Protein AF-A0A3N2PGF5-F1 (afdb_monomer_lite)

Sequence (163 aa):
MSMEFMRPIDAAGTLARLGPDLPASFTTFLSRPELLAAVPTCTACWWDLAQTAVPSPLGDGARLLRFLNDQQGCCYWYLLLLADGGHRVVCGEYRYDRYEVSADEAADDLLVVAPDFESFVYRFWVENLAWYEVAHAKRAWHDLSEPVREYLAAYRASGAFAP

pLDDT: mean 89.25, std 13.53, range [32.12, 98.12]

Secondary structure (DSSP, 8-state):
--GGG-PPP-HHHHHHHH-TTS-HHHHHHHT-HHHHHHS--TT--EE---SSPEEPTTSTT-EEEEEEE-TTSS-EEEEEE-TTS-EEEEEE-GGGGTS---HHHHHHH-EEEESSHHHHHHHHHHHHHHIIIIIIS---GGGS-HHHHHHHHHHHHTTTT--

Structure (mmCIF, N/CA/C/O backbone):
data_AF-A0A3N2PGF5-F1
#
_entry.id   AF-A0A3N2PGF5-F1
#
loop_
_atom_site.group_PDB
_atom_site.id
_atom_site.type_symbol
_atom_site.label_atom_id
_atom_site.label_alt_id
_atom_site.label_comp_id
_atom_site.label_asym_id
_atom_site.label_entity_id
_atom_site.label_seq_id
_atom_site.pdbx_PDB_ins_code
_atom_site.Cartn_x
_atom_site.Cartn_y
_atom_site.Cartn_z
_atom_site.occupancy
_atom_site.B_iso_or_equiv
_atom_site.auth_seq_id
_atom_site.auth_comp_id
_atom_site.auth_asym_id
_atom_site.auth_atom_id
_atom_site.pdbx_PDB_model_num
ATOM 1 N N . MET A 1 1 ? 17.397 -15.425 12.754 1.00 41.72 1 MET A N 1
ATOM 2 C CA . MET A 1 1 ? 16.070 -14.954 12.309 1.00 41.72 1 MET A CA 1
ATOM 3 C C . MET A 1 1 ? 15.303 -16.186 11.847 1.00 41.72 1 MET A C 1
ATOM 5 O O . MET A 1 1 ? 15.762 -16.839 10.919 1.00 41.72 1 MET A O 1
ATOM 9 N N . SER A 1 2 ? 14.293 -16.623 12.600 1.00 34.59 2 S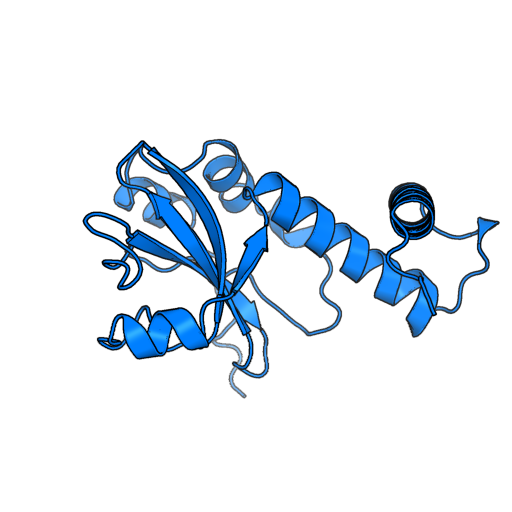ER A N 1
ATOM 10 C CA . SER A 1 2 ? 13.596 -17.903 12.397 1.00 34.59 2 SER A CA 1
ATOM 11 C C . SER A 1 2 ? 12.655 -17.853 11.186 1.00 34.59 2 SER A C 1
ATOM 13 O O . SER A 1 2 ? 12.055 -16.822 10.901 1.00 34.59 2 SER A O 1
ATOM 15 N N . MET A 1 3 ? 12.499 -18.986 10.494 1.00 32.12 3 MET A N 1
ATOM 16 C CA . MET A 1 3 ? 11.628 -19.209 9.322 1.00 32.12 3 MET A CA 1
ATOM 17 C C . MET A 1 3 ? 10.112 -19.092 9.616 1.00 32.12 3 MET A C 1
ATOM 19 O O . MET A 1 3 ? 9.290 -19.567 8.840 1.00 32.12 3 MET A O 1
ATOM 23 N N . GLU A 1 4 ? 9.719 -18.484 10.737 1.00 40.78 4 GLU A N 1
ATOM 24 C CA . GLU A 1 4 ? 8.324 -18.406 11.192 1.00 40.78 4 GLU A CA 1
ATOM 25 C C . GLU A 1 4 ? 7.514 -17.263 10.550 1.00 40.78 4 GLU A C 1
ATOM 27 O O . GLU A 1 4 ? 6.292 -17.229 10.689 1.00 40.78 4 GLU A O 1
ATOM 32 N N . PHE A 1 5 ? 8.176 -16.350 9.830 1.00 47.62 5 PHE A N 1
ATOM 33 C CA . PHE A 1 5 ? 7.597 -15.084 9.356 1.00 47.62 5 PHE A CA 1
ATOM 34 C C . PHE A 1 5 ? 6.922 -15.126 7.981 1.00 47.62 5 PHE A C 1
ATOM 36 O O . PHE A 1 5 ? 6.373 -14.120 7.554 1.00 47.62 5 PHE A O 1
ATOM 43 N N . MET A 1 6 ? 6.917 -16.266 7.289 1.00 53.12 6 MET A N 1
ATOM 44 C CA . MET A 1 6 ? 6.315 -16.370 5.952 1.00 53.12 6 MET A CA 1
ATOM 45 C C . MET A 1 6 ? 5.165 -17.375 5.936 1.00 53.12 6 MET A C 1
ATOM 47 O O . MET A 1 6 ? 5.094 -18.260 5.084 1.00 53.12 6 MET A O 1
ATOM 51 N N . ARG A 1 7 ? 4.269 -17.278 6.925 1.00 54.09 7 ARG A N 1
ATOM 52 C CA . ARG A 1 7 ? 2.993 -17.994 6.841 1.00 54.09 7 ARG A CA 1
ATOM 53 C C . ARG A 1 7 ? 2.197 -17.389 5.681 1.00 54.09 7 ARG A C 1
ATOM 55 O O . ARG A 1 7 ? 2.141 -16.164 5.585 1.00 54.09 7 ARG A O 1
ATOM 62 N N . PRO A 1 8 ? 1.578 -18.208 4.816 1.00 59.97 8 PRO A N 1
ATOM 63 C CA . PRO A 1 8 ? 0.592 -17.706 3.873 1.00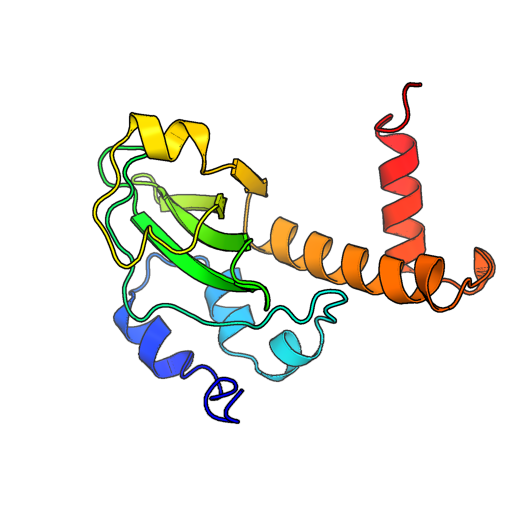 59.97 8 PRO A CA 1
ATOM 64 C C . PRO A 1 8 ? -0.448 -16.893 4.644 1.00 59.97 8 PRO A C 1
ATOM 66 O O . PRO A 1 8 ? -0.898 -17.339 5.703 1.00 59.97 8 PRO A O 1
ATOM 69 N N . ILE A 1 9 ? -0.820 -15.717 4.139 1.00 69.69 9 ILE A N 1
ATOM 70 C CA . ILE A 1 9 ? -1.937 -14.976 4.724 1.00 69.69 9 ILE A CA 1
ATOM 71 C C . ILE A 1 9 ? -3.157 -15.902 4.670 1.00 69.69 9 ILE A C 1
ATOM 73 O O . ILE A 1 9 ? -3.550 -16.344 3.589 1.00 69.69 9 ILE A O 1
ATOM 77 N N . ASP A 1 10 ? -3.788 -16.171 5.815 1.00 71.12 10 ASP A N 1
ATOM 78 C CA . ASP A 1 10 ? -5.161 -16.689 5.843 1.00 71.12 10 ASP A CA 1
ATOM 79 C C . ASP A 1 10 ? -6.117 -15.546 5.477 1.00 71.12 10 ASP A C 1
ATOM 81 O O . ASP A 1 10 ? -6.819 -14.969 6.317 1.00 71.12 10 ASP A O 1
ATOM 85 N N . ALA A 1 11 ? -6.051 -15.141 4.207 1.00 77.19 11 ALA A N 1
ATOM 86 C CA . ALA A 1 11 ? -6.756 -13.975 3.710 1.00 77.19 11 ALA A CA 1
ATOM 87 C C . ALA A 1 11 ? -8.261 -14.237 3.727 1.00 77.19 11 ALA A C 1
ATOM 89 O O . ALA A 1 11 ? -9.021 -13.394 4.183 1.00 77.19 11 ALA A O 1
ATOM 90 N N . ALA A 1 12 ? -8.697 -15.431 3.323 1.00 76.56 12 ALA A N 1
ATOM 91 C CA . ALA A 1 12 ? -10.111 -15.785 3.286 1.00 76.56 12 ALA A CA 1
ATOM 92 C C . ALA A 1 12 ? -10.770 -15.718 4.675 1.00 76.56 12 ALA A C 1
ATOM 94 O O . ALA A 1 12 ? -11.784 -15.036 4.836 1.00 76.56 12 ALA A O 1
ATOM 95 N N . GLY A 1 13 ? -10.187 -16.374 5.689 1.00 80.69 13 GLY A N 1
ATOM 96 C CA . GLY A 1 13 ? -10.742 -16.372 7.043 1.00 80.69 13 GLY A CA 1
ATOM 97 C C . GLY A 1 13 ? -10.713 -14.986 7.689 1.00 80.69 13 GLY A C 1
ATOM 98 O O . GLY A 1 13 ? -11.656 -14.587 8.374 1.00 80.69 13 GLY A O 1
ATOM 99 N N . THR A 1 14 ? -9.650 -14.221 7.440 1.00 83.94 14 THR A N 1
ATOM 100 C CA . THR A 1 14 ? -9.489 -12.881 8.013 1.00 83.94 14 THR A CA 1
ATOM 101 C C . THR A 1 14 ? -10.411 -11.856 7.358 1.00 83.94 14 THR A C 1
ATOM 103 O O . THR A 1 14 ? -11.119 -11.149 8.072 1.00 83.94 14 THR A O 1
ATOM 106 N N . LEU A 1 15 ? -10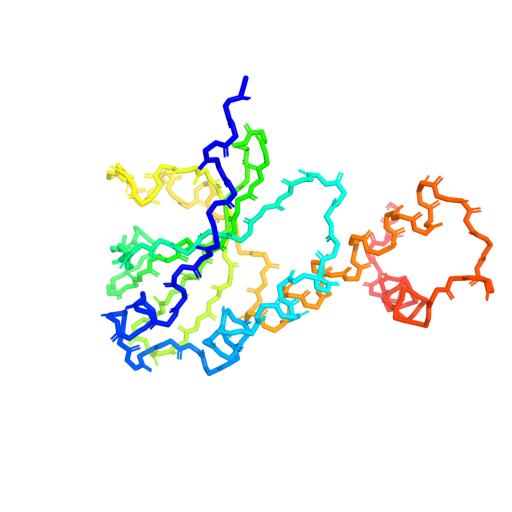.488 -11.820 6.026 1.00 85.31 15 LEU A N 1
ATOM 107 C CA . LEU A 1 15 ? -11.366 -10.900 5.297 1.00 85.31 15 LEU A CA 1
ATOM 108 C C . LEU A 1 15 ? -12.845 -11.150 5.627 1.00 85.31 15 LEU A C 1
ATOM 110 O O . LEU A 1 15 ? -13.594 -10.195 5.808 1.00 85.31 15 LEU A O 1
ATOM 114 N N . ALA A 1 16 ? -13.257 -12.412 5.804 1.00 82.56 16 ALA A N 1
ATOM 115 C CA . ALA A 1 16 ? -14.623 -12.741 6.213 1.00 82.56 16 ALA A CA 1
ATOM 116 C C . ALA A 1 16 ? -14.994 -12.173 7.599 1.00 82.56 16 ALA A C 1
ATOM 118 O O . ALA A 1 16 ? -16.140 -11.781 7.810 1.00 82.56 16 ALA A O 1
ATOM 119 N N . ARG A 1 17 ? -14.039 -12.105 8.541 1.00 83.56 17 ARG A N 1
ATOM 120 C CA . ARG A 1 17 ? -14.258 -11.528 9.884 1.00 83.56 17 ARG A CA 1
ATOM 121 C C . ARG A 1 17 ? -14.242 -10.004 9.901 1.00 83.56 17 ARG A C 1
ATOM 123 O O . ARG A 1 17 ? -14.938 -9.413 10.718 1.00 83.56 17 ARG A O 1
ATOM 130 N N . LEU A 1 18 ? -13.434 -9.383 9.042 1.00 83.62 18 LEU A N 1
ATOM 131 C CA . LEU A 1 18 ? -13.311 -7.923 8.967 1.00 83.62 18 LEU A CA 1
ATOM 132 C C . LEU A 1 18 ? -14.585 -7.252 8.426 1.00 83.62 18 LEU A C 1
ATOM 134 O O . LEU A 1 18 ? -14.811 -6.074 8.698 1.00 83.62 18 LEU A O 1
ATOM 138 N N . GLY A 1 19 ? -15.444 -8.020 7.751 1.00 74.38 19 GLY A N 1
ATOM 139 C CA . GLY A 1 19 ? -16.780 -7.597 7.345 1.00 74.38 19 GLY A CA 1
ATOM 140 C C . GLY A 1 19 ? -16.834 -6.969 5.947 1.00 74.38 19 GLY A C 1
ATOM 141 O O . GLY A 1 19 ? -15.823 -6.891 5.249 1.00 74.38 19 GLY A O 1
ATOM 142 N N . PRO A 1 20 ? -18.035 -6.551 5.508 1.00 71.81 20 PRO A N 1
ATOM 143 C CA . PRO A 1 20 ? -18.284 -6.098 4.139 1.00 71.81 20 PRO A CA 1
ATOM 144 C C . PRO A 1 20 ? -17.742 -4.695 3.825 1.00 71.81 20 PRO A C 1
ATOM 146 O O . PRO A 1 20 ? -17.730 -4.313 2.661 1.00 71.81 20 PRO A O 1
ATOM 149 N N . ASP A 1 21 ? -17.281 -3.939 4.825 1.00 83.94 21 ASP A N 1
ATOM 150 C CA . ASP A 1 21 ? -16.865 -2.534 4.667 1.00 83.94 21 ASP A CA 1
ATOM 151 C C . ASP A 1 21 ? -15.484 -2.366 4.005 1.00 83.94 21 ASP A C 1
ATOM 153 O O . ASP A 1 21 ? -14.962 -1.254 3.919 1.00 83.94 21 ASP A O 1
ATOM 157 N N . LEU A 1 22 ? -14.843 -3.459 3.582 1.00 92.44 22 LEU A N 1
ATOM 158 C CA . LEU A 1 22 ? -13.543 -3.400 2.924 1.00 92.44 22 LEU A CA 1
ATOM 159 C C . LEU A 1 22 ? -13.683 -3.107 1.424 1.00 92.44 22 LEU A C 1
ATOM 161 O O . LEU A 1 22 ? -14.588 -3.637 0.774 1.00 92.44 22 LEU A O 1
ATOM 165 N N . PRO A 1 23 ? -12.734 -2.362 0.825 1.00 92.88 23 PRO A N 1
ATOM 166 C CA . PRO A 1 23 ? -12.727 -2.139 -0.615 1.00 92.88 23 PRO A CA 1
ATOM 167 C C . PRO A 1 23 ? -12.709 -3.462 -1.400 1.00 92.88 23 PRO A C 1
ATOM 169 O O . PRO A 1 23 ? -11.952 -4.390 -1.092 1.00 92.88 23 PRO A O 1
ATOM 172 N N . ALA A 1 24 ? -13.523 -3.553 -2.454 1.00 92.44 24 ALA A N 1
ATOM 173 C CA . ALA A 1 24 ? -13.621 -4.762 -3.277 1.00 92.44 24 ALA A CA 1
ATOM 174 C C . ALA A 1 24 ? -12.285 -5.124 -3.953 1.00 92.44 24 ALA A C 1
ATOM 176 O O . ALA A 1 24 ? -11.929 -6.297 -4.068 1.00 92.44 24 ALA A O 1
ATOM 177 N N . SER A 1 25 ? -11.514 -4.119 -4.366 1.00 94.06 25 SER A N 1
ATOM 178 C CA . SER A 1 25 ? -10.166 -4.291 -4.913 1.00 94.06 25 SER A CA 1
ATOM 179 C C . SER A 1 25 ? -9.194 -4.873 -3.888 1.00 94.06 25 SER A C 1
ATOM 181 O O . SER A 1 25 ? -8.456 -5.802 -4.207 1.00 94.06 25 SER A O 1
ATOM 183 N N . PHE A 1 26 ? -9.245 -4.394 -2.644 1.00 95.31 26 PHE A N 1
ATOM 184 C CA . PHE A 1 26 ? -8.424 -4.884 -1.538 1.00 95.31 26 PHE A CA 1
ATOM 185 C C . PHE A 1 26 ? -8.686 -6.359 -1.233 1.00 95.31 26 PHE A C 1
ATOM 187 O O . PHE A 1 26 ? -7.765 -7.175 -1.208 1.00 95.31 26 PHE A O 1
ATOM 194 N N . THR A 1 27 ? -9.959 -6.719 -1.064 1.00 93.75 27 THR A N 1
ATOM 195 C CA . THR A 1 27 ? -10.374 -8.103 -0.789 1.00 93.75 27 THR A CA 1
ATOM 196 C C . THR A 1 27 ? -10.030 -9.036 -1.953 1.00 93.75 27 THR A C 1
ATOM 198 O O . THR A 1 27 ? -9.487 -10.123 -1.742 1.00 93.75 27 THR A O 1
ATOM 201 N N . THR A 1 28 ? -10.274 -8.604 -3.193 1.00 93.38 28 THR A N 1
ATOM 202 C CA . THR A 1 28 ? -9.937 -9.373 -4.402 1.00 93.38 28 THR A CA 1
ATOM 203 C C . THR A 1 28 ? -8.432 -9.585 -4.534 1.00 93.38 28 THR A C 1
ATOM 205 O O . THR A 1 28 ? -7.994 -10.680 -4.869 1.00 93.38 28 THR A O 1
ATOM 208 N N . PHE A 1 29 ? -7.624 -8.562 -4.261 1.00 94.88 29 PHE A N 1
ATOM 209 C CA . PHE A 1 29 ? -6.172 -8.663 -4.361 1.00 94.88 29 PHE A CA 1
ATOM 210 C C . PHE A 1 29 ? -5.590 -9.599 -3.297 1.00 94.88 29 PHE A C 1
ATOM 212 O O . PHE A 1 29 ? -4.864 -10.533 -3.629 1.00 94.88 29 PHE A O 1
ATOM 219 N N . LEU A 1 30 ? -5.958 -9.404 -2.024 1.00 93.19 30 LEU A N 1
ATOM 220 C CA . LEU A 1 30 ? -5.430 -10.209 -0.917 1.00 93.19 30 LEU A CA 1
ATOM 221 C C . LEU A 1 30 ? -5.903 -11.667 -0.931 1.00 93.19 30 LEU A C 1
ATOM 223 O O . LEU A 1 30 ? -5.228 -12.530 -0.377 1.00 93.19 30 LEU A O 1
ATOM 227 N N . SER A 1 31 ? -7.031 -11.965 -1.576 1.00 91.44 31 SER A N 1
ATOM 228 C CA . SER A 1 31 ? -7.536 -13.338 -1.723 1.00 91.44 31 SER A CA 1
ATOM 229 C C . SER A 1 31 ? -6.877 -14.133 -2.856 1.00 91.44 31 SER A C 1
ATOM 231 O O . SER A 1 31 ? -7.163 -15.323 -2.997 1.00 91.44 31 SER A O 1
ATOM 233 N N . ARG A 1 32 ? -5.995 -13.514 -3.651 1.00 92.56 32 ARG A N 1
ATOM 234 C CA . ARG A 1 32 ? -5.380 -14.117 -4.840 1.00 92.56 32 ARG A CA 1
ATOM 235 C C . ARG A 1 32 ? -3.862 -14.243 -4.675 1.00 92.56 32 ARG A C 1
ATOM 237 O O . ARG A 1 32 ? -3.138 -13.283 -4.951 1.00 92.56 32 ARG A O 1
ATOM 244 N N . PRO A 1 33 ? -3.348 -15.412 -4.246 1.00 90.88 33 PRO A N 1
ATOM 245 C CA . PRO A 1 33 ? -1.918 -15.623 -4.013 1.00 90.88 33 PRO A CA 1
ATOM 246 C C . PRO A 1 33 ? -1.032 -15.288 -5.216 1.00 90.88 33 PRO A C 1
ATOM 248 O O . PRO A 1 33 ? 0.088 -14.816 -5.047 1.00 90.88 33 PRO A O 1
ATOM 251 N N . GLU A 1 34 ? -1.529 -15.495 -6.433 1.00 93.81 34 GLU A N 1
ATOM 252 C CA . GLU A 1 34 ? -0.827 -15.158 -7.667 1.00 93.81 34 GLU A CA 1
ATOM 253 C C . GLU A 1 34 ? -0.639 -13.647 -7.856 1.00 93.81 34 GLU A C 1
ATOM 255 O O . GLU A 1 34 ? 0.372 -13.236 -8.419 1.00 93.81 34 GLU A O 1
ATOM 260 N N . LEU A 1 35 ? -1.564 -12.818 -7.356 1.00 94.50 35 LEU A N 1
ATOM 261 C CA . LEU A 1 35 ? -1.414 -11.361 -7.378 1.00 94.50 35 LEU A CA 1
ATOM 262 C C . LEU A 1 35 ? -0.412 -10.905 -6.317 1.00 94.50 35 LEU A C 1
ATOM 264 O O . LEU A 1 35 ? 0.441 -10.069 -6.603 1.00 94.50 35 LEU A O 1
ATOM 268 N N . LEU A 1 36 ? -0.453 -11.511 -5.126 1.00 93.38 36 LEU A N 1
ATOM 269 C CA . LEU A 1 36 ? 0.515 -11.244 -4.058 1.00 93.38 36 LEU A CA 1
ATOM 270 C C . LEU A 1 36 ? 1.946 -11.582 -4.483 1.00 93.38 36 LEU A C 1
ATOM 272 O O . LEU A 1 36 ? 2.860 -10.800 -4.230 1.00 93.38 36 LEU A O 1
ATOM 276 N N . ALA A 1 37 ? 2.130 -12.724 -5.151 1.00 92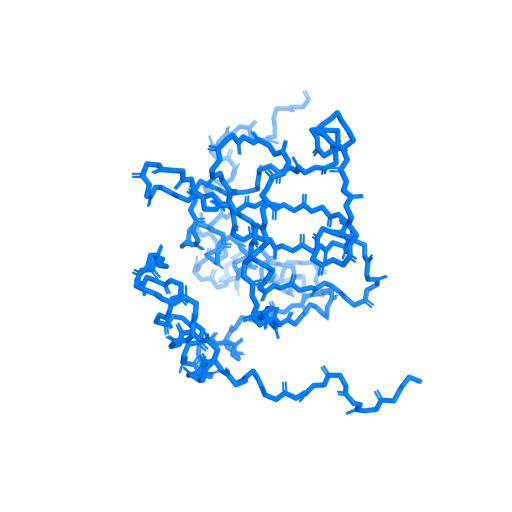.00 37 ALA A N 1
ATOM 277 C CA . ALA A 1 37 ? 3.426 -13.189 -5.638 1.00 92.00 37 ALA A CA 1
ATOM 278 C C . ALA A 1 37 ? 3.946 -12.397 -6.850 1.00 92.00 37 ALA A C 1
ATOM 280 O O . ALA A 1 37 ? 5.150 -12.392 -7.104 1.00 92.00 37 ALA A O 1
ATOM 281 N N . ALA A 1 38 ? 3.062 -11.737 -7.604 1.00 94.06 38 ALA A N 1
ATOM 282 C CA . ALA A 1 38 ? 3.442 -10.929 -8.761 1.00 94.06 38 ALA A CA 1
ATOM 283 C C . ALA A 1 38 ? 4.061 -9.575 -8.380 1.00 94.06 38 ALA A C 1
ATOM 285 O O . ALA A 1 38 ? 4.667 -8.925 -9.235 1.00 94.06 38 ALA A O 1
ATOM 286 N N . VAL A 1 39 ? 3.917 -9.136 -7.125 1.00 94.69 39 VAL A N 1
ATOM 287 C CA . VAL A 1 39 ? 4.477 -7.866 -6.657 1.00 94.69 39 VAL A CA 1
ATOM 288 C C . VAL A 1 39 ? 5.908 -8.071 -6.150 1.00 94.69 39 VAL A C 1
ATOM 290 O O . VAL A 1 39 ? 6.099 -8.714 -5.117 1.00 94.69 39 VAL A O 1
ATOM 293 N N . PRO A 1 40 ? 6.929 -7.534 -6.846 1.00 93.94 40 PRO A N 1
ATOM 294 C CA . PRO A 1 40 ? 8.304 -7.623 -6.385 1.00 93.94 40 PRO A CA 1
ATOM 295 C C . PRO A 1 40 ? 8.541 -6.673 -5.209 1.00 93.94 40 PRO A C 1
ATOM 297 O O . PRO A 1 40 ? 7.825 -5.689 -5.029 1.00 93.94 40 PRO A O 1
ATOM 300 N N . THR A 1 41 ? 9.596 -6.937 -4.442 1.00 92.50 41 THR A N 1
ATOM 301 C CA . THR A 1 41 ? 10.008 -6.070 -3.335 1.00 92.50 41 THR A CA 1
ATOM 302 C C . THR A 1 41 ? 11.529 -5.921 -3.265 1.00 92.50 41 THR A C 1
ATOM 304 O O . THR A 1 41 ? 12.241 -6.876 -2.965 1.00 92.50 41 THR A O 1
ATOM 307 N N . CYS A 1 42 ? 12.048 -4.712 -3.463 1.00 91.75 42 CYS A N 1
ATOM 308 C CA . CYS A 1 42 ? 13.472 -4.402 -3.339 1.00 91.75 42 CYS A CA 1
ATOM 309 C C . CYS A 1 42 ? 13.935 -4.249 -1.879 1.00 91.75 42 CYS A C 1
ATOM 311 O O . CYS A 1 42 ? 15.134 -4.304 -1.612 1.00 91.75 42 CYS A O 1
ATOM 313 N N . THR A 1 43 ? 13.000 -4.127 -0.932 1.00 89.19 43 THR A N 1
ATOM 314 C CA . THR A 1 43 ? 13.247 -3.979 0.517 1.00 89.19 43 THR A CA 1
ATOM 315 C C . THR A 1 43 ? 12.693 -5.146 1.341 1.00 89.19 43 THR A C 1
ATOM 317 O O . THR A 1 43 ? 12.460 -5.010 2.538 1.00 89.19 43 THR A O 1
ATOM 320 N N . ALA A 1 44 ? 12.465 -6.301 0.700 1.00 92.00 44 ALA A N 1
ATOM 321 C CA . ALA A 1 44 ? 11.928 -7.506 1.342 1.00 92.00 44 ALA A CA 1
ATOM 322 C C . ALA A 1 44 ? 10.633 -7.295 2.169 1.00 92.00 44 ALA A C 1
ATOM 324 O O . ALA A 1 44 ? 10.443 -7.949 3.192 1.00 92.00 44 ALA A O 1
ATOM 325 N N . CYS A 1 45 ? 9.735 -6.408 1.729 1.00 94.69 45 CYS A N 1
ATOM 326 C CA . CYS A 1 45 ? 8.395 -6.269 2.285 1.00 94.69 45 CYS A CA 1
ATOM 327 C C . CYS A 1 45 ? 7.564 -7.542 2.084 1.00 94.69 45 CYS A C 1
ATOM 329 O O . CYS A 1 45 ? 7.725 -8.260 1.096 1.00 94.69 45 CYS A O 1
ATOM 331 N N . TRP A 1 46 ? 6.622 -7.800 2.985 1.00 92.81 46 TRP A N 1
ATOM 332 C CA . TRP A 1 46 ? 5.667 -8.896 2.835 1.00 92.81 46 TRP A CA 1
ATOM 333 C C . TRP A 1 46 ? 4.262 -8.460 3.209 1.00 92.81 46 TRP A C 1
ATOM 335 O O . TRP A 1 46 ? 4.038 -7.602 4.066 1.00 92.81 46 TRP A O 1
ATOM 345 N N . TRP A 1 47 ? 3.310 -9.107 2.549 1.00 93.69 47 TRP A N 1
ATOM 346 C CA . TRP A 1 47 ? 1.897 -8.984 2.847 1.00 93.69 47 TRP A CA 1
ATOM 347 C C . TRP A 1 47 ? 1.602 -9.645 4.192 1.00 93.69 47 TRP A C 1
ATOM 349 O O . TRP A 1 47 ? 1.915 -10.818 4.397 1.00 93.69 47 TRP A O 1
ATOM 359 N N . ASP A 1 48 ? 0.978 -8.898 5.094 1.00 91.38 48 ASP A N 1
ATOM 360 C CA . ASP A 1 48 ? 0.586 -9.378 6.415 1.00 91.38 48 ASP A CA 1
ATOM 361 C C . ASP A 1 48 ? -0.673 -8.641 6.864 1.00 91.38 48 ASP A C 1
ATOM 363 O O . ASP A 1 48 ? -0.632 -7.482 7.281 1.00 91.38 48 ASP A O 1
ATOM 367 N N . LEU A 1 49 ? -1.807 -9.322 6.713 1.00 93.19 49 LEU A N 1
ATOM 368 C CA . LEU A 1 49 ? -3.117 -8.785 7.045 1.00 93.19 49 LEU A CA 1
ATOM 369 C C . LEU A 1 49 ? -3.390 -8.958 8.541 1.00 93.19 49 LEU A C 1
ATOM 371 O O . LEU A 1 49 ? -3.520 -10.083 9.029 1.00 93.19 49 LEU A O 1
ATOM 375 N N . ALA A 1 50 ? -3.538 -7.843 9.257 1.00 92.44 50 ALA A N 1
ATOM 376 C CA . ALA A 1 50 ? -3.954 -7.870 10.654 1.00 92.44 50 ALA A CA 1
ATOM 377 C C . ALA A 1 50 ? -5.329 -8.541 10.814 1.00 92.44 50 ALA A C 1
ATOM 379 O O . ALA A 1 50 ? -6.220 -8.418 9.973 1.00 92.44 50 ALA A O 1
ATOM 380 N N . GLN A 1 51 ? -5.517 -9.246 11.933 1.00 89.44 51 GLN A N 1
ATOM 381 C CA . GLN A 1 51 ? -6.747 -10.005 12.184 1.00 89.44 51 GLN A CA 1
ATOM 382 C C . GLN A 1 51 ? -7.969 -9.120 12.459 1.00 89.44 51 GLN A C 1
ATOM 384 O O . GLN A 1 51 ? -9.102 -9.584 12.317 1.00 89.44 51 GLN A O 1
ATOM 389 N N . THR A 1 52 ? -7.738 -7.873 12.865 1.00 90.00 52 THR A N 1
ATOM 390 C CA . THR A 1 52 ? -8.759 -6.898 13.250 1.00 90.00 52 THR A CA 1
ATOM 391 C C . THR A 1 52 ? -8.365 -5.510 12.766 1.00 90.00 52 THR A C 1
ATOM 393 O O . THR A 1 52 ? -7.189 -5.151 12.813 1.00 90.00 52 THR A O 1
ATOM 396 N N . ALA A 1 53 ? -9.354 -4.711 12.367 1.00 92.69 53 ALA A N 1
ATOM 397 C CA . ALA A 1 53 ? -9.179 -3.272 12.226 1.00 92.69 53 ALA A CA 1
ATOM 398 C C . ALA A 1 53 ? -9.304 -2.614 13.609 1.00 92.69 53 ALA A C 1
ATOM 400 O O . ALA A 1 53 ? -10.235 -2.921 14.356 1.00 92.69 53 ALA A O 1
ATOM 401 N N . VAL A 1 54 ? -8.376 -1.726 13.945 1.00 93.31 54 VAL A N 1
ATOM 402 C CA . VAL A 1 54 ? -8.345 -1.004 15.225 1.00 93.31 54 VAL A CA 1
ATOM 403 C C . VAL A 1 54 ? -8.893 0.413 15.048 1.00 93.31 54 VAL A C 1
ATOM 405 O O . VAL A 1 54 ? -8.837 0.935 13.933 1.00 93.31 54 VAL A O 1
ATOM 408 N N . PRO A 1 55 ? -9.433 1.058 16.095 1.00 93.75 55 PRO A N 1
ATOM 409 C CA . PRO A 1 55 ? -9.796 2.471 16.028 1.00 93.75 55 PRO A CA 1
ATOM 410 C C . PRO A 1 55 ? -8.612 3.324 15.562 1.00 93.75 55 PRO A C 1
ATOM 412 O O . PRO A 1 55 ? -7.485 3.136 16.017 1.00 93.75 55 PRO A O 1
ATOM 415 N N . SER A 1 56 ? -8.860 4.242 14.631 1.00 93.00 56 SER A N 1
ATOM 416 C CA . SER A 1 56 ? -7.848 5.193 14.190 1.00 93.00 56 SER A CA 1
ATOM 417 C C . SER A 1 56 ? -7.824 6.398 15.131 1.00 93.00 56 SER A C 1
ATOM 419 O O . SER A 1 56 ? -8.883 6.951 15.427 1.00 93.00 56 SER A O 1
ATOM 421 N N . PRO A 1 57 ? -6.639 6.870 15.538 1.00 90.44 57 PRO A N 1
ATOM 422 C CA . PRO A 1 57 ? -6.503 8.127 16.269 1.00 90.44 57 PRO A CA 1
ATOM 423 C C . PRO A 1 57 ? -6.697 9.378 15.382 1.00 90.44 57 PRO A C 1
ATOM 425 O O . PRO A 1 57 ? -6.758 10.482 15.912 1.00 90.44 57 PRO A O 1
ATOM 428 N N . LEU A 1 58 ? -6.809 9.234 14.050 1.00 85.62 58 LEU A N 1
ATOM 429 C CA . LEU A 1 58 ? -6.901 10.350 13.091 1.00 85.62 58 LEU A CA 1
ATOM 430 C C . LEU A 1 58 ? -8.331 10.856 12.820 1.00 85.62 58 LEU A C 1
ATOM 432 O O . LEU A 1 58 ? -8.512 11.775 12.020 1.00 85.62 58 LEU A O 1
ATOM 436 N N . GLY A 1 59 ? -9.361 10.272 13.435 1.00 82.75 59 GLY A N 1
ATOM 437 C CA . GLY A 1 59 ? -10.727 10.764 13.265 1.00 82.75 59 GLY A CA 1
ATOM 438 C C . GLY A 1 59 ? -11.801 9.883 13.889 1.00 82.75 59 GLY A C 1
ATOM 439 O O . GLY A 1 59 ? -11.665 8.661 13.971 1.00 82.75 59 GLY A O 1
ATOM 440 N N . ASP A 1 60 ? -12.903 10.518 14.284 1.00 86.25 60 ASP A N 1
ATOM 441 C CA . ASP A 1 60 ? -14.038 9.842 14.906 1.00 86.25 60 ASP A CA 1
ATOM 442 C C . ASP A 1 60 ? -14.620 8.767 13.979 1.00 86.25 60 ASP A C 1
ATOM 444 O O . ASP A 1 60 ? -15.033 9.030 12.848 1.00 86.25 60 ASP A O 1
ATOM 448 N N . GLY A 1 61 ? -14.646 7.526 14.469 1.00 90.44 61 GLY A N 1
ATOM 449 C CA . GLY A 1 61 ? -15.170 6.371 13.737 1.00 90.44 61 GLY A CA 1
ATOM 450 C C . GLY A 1 61 ? -14.255 5.823 12.636 1.00 90.44 61 GLY A C 1
ATOM 451 O O . GLY A 1 61 ? -14.597 4.805 12.033 1.00 90.44 61 GLY A O 1
ATOM 452 N N . ALA A 1 62 ? -13.095 6.439 12.386 1.00 94.12 62 ALA A N 1
ATOM 453 C CA . ALA A 1 62 ? -12.112 5.894 11.459 1.00 94.12 62 ALA A CA 1
ATOM 454 C C . ALA A 1 62 ? -11.411 4.662 12.058 1.00 94.12 62 ALA A C 1
ATOM 456 O O . ALA A 1 62 ? -11.308 4.502 13.277 1.00 94.12 62 ALA A O 1
ATOM 457 N N . ARG A 1 63 ? -10.924 3.766 11.197 1.00 95.31 63 ARG A N 1
ATOM 458 C CA . ARG A 1 63 ? -10.233 2.530 11.593 1.00 95.31 63 ARG A CA 1
ATOM 459 C C . ARG A 1 63 ? -8.955 2.330 10.789 1.00 95.31 63 ARG A C 1
ATOM 461 O O . ARG A 1 63 ? -8.904 2.697 9.621 1.00 95.31 63 ARG A O 1
ATOM 468 N N . LEU A 1 64 ? -7.949 1.712 11.396 1.00 95.88 64 LEU A N 1
ATOM 469 C CA . LEU A 1 64 ? -6.715 1.289 10.738 1.00 95.88 64 LEU A CA 1
ATOM 470 C C . LEU A 1 64 ? -6.687 -0.231 10.601 1.00 95.88 64 LEU A C 1
ATOM 472 O O . LEU A 1 64 ? -6.980 -0.958 11.550 1.00 95.88 64 LEU A O 1
ATOM 476 N N . LEU A 1 65 ? -6.294 -0.716 9.428 1.00 95.56 65 LEU A N 1
ATOM 477 C CA . LEU A 1 65 ? -6.079 -2.136 9.166 1.00 95.56 65 LEU A CA 1
ATOM 478 C C . LEU A 1 65 ? -4.737 -2.337 8.464 1.00 95.56 65 LEU A C 1
ATOM 480 O O . LEU A 1 65 ? -4.582 -1.966 7.302 1.00 95.56 65 LEU A O 1
ATOM 484 N N . ARG A 1 66 ? -3.778 -2.946 9.161 1.00 96.69 66 ARG A N 1
ATOM 485 C CA . ARG A 1 66 ? -2.453 -3.250 8.610 1.00 96.69 66 ARG A CA 1
ATOM 486 C C . ARG A 1 66 ? -2.538 -4.350 7.557 1.00 96.69 66 ARG A C 1
ATOM 488 O O . ARG A 1 66 ? -3.264 -5.327 7.757 1.00 96.69 66 ARG A O 1
ATOM 495 N N . PHE A 1 67 ? -1.793 -4.201 6.464 1.00 95.94 67 PHE A N 1
ATOM 496 C CA . PHE A 1 67 ? -1.802 -5.185 5.375 1.00 95.94 67 PHE A CA 1
ATOM 497 C C . PHE A 1 67 ? -0.443 -5.462 4.717 1.00 95.94 67 PHE A C 1
ATOM 499 O O . PHE A 1 67 ? -0.319 -6.434 3.967 1.00 95.94 67 PHE A O 1
ATOM 506 N N . LEU A 1 68 ? 0.574 -4.637 4.967 1.00 96.25 68 LEU A N 1
ATOM 507 C CA . LEU A 1 68 ? 1.919 -4.807 4.420 1.00 96.25 68 LEU A CA 1
ATOM 508 C C . LEU A 1 68 ? 2.939 -4.280 5.432 1.00 96.25 68 LEU A C 1
ATOM 510 O O . LEU A 1 68 ? 2.709 -3.248 6.066 1.00 96.25 68 LEU A O 1
ATOM 514 N N . ASN A 1 69 ? 4.068 -4.974 5.546 1.00 94.94 69 ASN A N 1
ATOM 515 C CA . ASN A 1 69 ? 5.174 -4.606 6.426 1.00 94.94 69 ASN A CA 1
ATOM 516 C C . ASN A 1 69 ? 6.492 -4.631 5.648 1.00 94.94 69 ASN A C 1
ATOM 518 O O . ASN A 1 69 ? 6.633 -5.414 4.704 1.00 94.94 69 ASN A O 1
ATOM 522 N N . ASP A 1 70 ? 7.474 -3.849 6.084 1.00 93.44 70 ASP A N 1
ATOM 523 C CA . ASP A 1 70 ? 8.863 -3.995 5.652 1.00 93.44 70 ASP A CA 1
ATOM 524 C C . ASP A 1 70 ? 9.678 -4.909 6.595 1.00 93.44 70 ASP A C 1
ATOM 526 O O . ASP A 1 70 ? 9.312 -5.155 7.745 1.00 93.44 70 ASP A O 1
ATOM 530 N N . GLN A 1 71 ? 10.828 -5.394 6.115 1.00 90.12 71 GLN A N 1
ATOM 531 C CA . GLN A 1 71 ? 11.707 -6.299 6.868 1.00 90.12 71 GLN A CA 1
ATOM 532 C C . GLN A 1 71 ? 12.429 -5.689 8.050 1.00 90.12 71 GLN A C 1
ATOM 534 O O . GLN A 1 71 ? 12.730 -6.398 9.013 1.00 90.12 71 GLN A O 1
ATOM 539 N N . GLN A 1 72 ? 12.724 -4.404 7.986 1.00 89.06 72 GLN A N 1
ATOM 540 C CA . GLN A 1 72 ? 13.439 -3.702 9.037 1.00 89.06 72 GLN A CA 1
ATOM 541 C C . GLN A 1 72 ? 12.483 -3.226 10.133 1.00 89.06 72 GLN A C 1
ATOM 543 O O . GLN A 1 72 ? 12.939 -2.857 11.214 1.00 89.06 72 GLN A O 1
ATOM 548 N N . GLY A 1 73 ? 11.169 -3.295 9.892 1.00 87.12 73 GLY A N 1
ATOM 549 C CA . GLY A 1 73 ? 10.156 -2.814 10.818 1.00 87.12 73 GLY A CA 1
ATOM 550 C C . GLY A 1 73 ? 10.179 -1.292 10.958 1.00 87.12 73 GLY A C 1
ATOM 551 O O . GLY A 1 73 ? 9.863 -0.777 12.028 1.00 87.12 73 GLY A O 1
ATOM 552 N N . CYS A 1 74 ? 10.572 -0.591 9.898 1.00 89.31 74 CYS A N 1
ATOM 553 C CA . CYS A 1 74 ? 10.571 0.861 9.791 1.00 89.31 74 CYS A CA 1
ATOM 554 C C . CYS A 1 74 ? 9.302 1.401 9.115 1.00 89.31 74 CYS A C 1
ATOM 556 O O . CYS A 1 74 ? 8.917 2.532 9.389 1.00 89.31 74 CYS A O 1
ATOM 558 N N . CYS A 1 75 ? 8.652 0.615 8.255 1.00 94.50 75 CYS A N 1
ATOM 559 C CA . CYS A 1 75 ? 7.486 1.019 7.480 1.00 94.50 75 CYS A CA 1
ATOM 560 C C . CYS A 1 75 ? 6.391 -0.046 7.548 1.00 94.50 75 CYS A C 1
ATOM 562 O O . CYS A 1 75 ? 6.581 -1.207 7.171 1.00 94.50 75 CYS A O 1
ATOM 564 N N . TYR A 1 76 ? 5.209 0.386 7.972 1.00 96.75 76 TYR A N 1
ATOM 565 C CA . TYR A 1 76 ? 4.001 -0.422 7.996 1.00 96.75 76 TYR A CA 1
ATOM 566 C C . TYR A 1 76 ? 2.895 0.317 7.270 1.00 96.75 76 TYR A C 1
ATOM 568 O O . TYR A 1 76 ? 2.676 1.506 7.504 1.00 96.75 76 TYR A O 1
ATOM 576 N N . TRP A 1 77 ? 2.190 -0.397 6.398 1.00 97.88 77 TRP A N 1
ATOM 577 C CA . TRP A 1 77 ? 1.110 0.172 5.609 1.00 97.88 77 TRP A CA 1
ATOM 578 C C . TRP A 1 77 ? -0.242 -0.310 6.110 1.00 97.88 77 TRP A C 1
ATOM 580 O O . TRP A 1 77 ? -0.465 -1.502 6.361 1.00 97.88 77 TRP A O 1
ATOM 590 N N . TYR A 1 78 ? -1.154 0.650 6.213 1.00 97.44 78 TYR A N 1
ATOM 591 C CA . TYR A 1 78 ? -2.493 0.462 6.737 1.00 97.44 78 TYR A CA 1
ATOM 592 C C . TYR A 1 78 ? -3.526 0.997 5.750 1.00 97.44 78 TYR A C 1
ATOM 594 O O . TYR A 1 78 ? -3.329 2.035 5.114 1.00 97.44 78 TYR A O 1
ATOM 602 N N . LEU A 1 79 ? -4.663 0.311 5.657 1.00 96.94 79 LEU A N 1
ATOM 603 C CA . LEU A 1 79 ? -5.893 0.920 5.181 1.00 96.94 79 LEU A CA 1
ATOM 604 C C . LEU A 1 79 ? -6.454 1.794 6.298 1.00 96.94 79 LEU A C 1
ATOM 606 O O . LEU A 1 79 ? -6.805 1.283 7.361 1.00 96.94 79 LEU A O 1
ATOM 610 N N . LEU A 1 80 ? -6.564 3.092 6.035 1.00 96.44 80 LEU A N 1
ATOM 611 C CA . LEU A 1 80 ? -7.378 4.003 6.827 1.00 96.44 80 LEU A CA 1
ATOM 612 C C . LEU A 1 80 ? -8.804 3.951 6.277 1.00 96.44 80 LEU A C 1
ATOM 614 O O . LEU A 1 80 ? -9.068 4.490 5.205 1.00 96.44 80 LEU A O 1
ATOM 618 N N . LEU A 1 81 ? -9.697 3.277 6.995 1.00 95.38 81 LEU A N 1
ATOM 619 C CA . LEU A 1 81 ? -11.126 3.188 6.699 1.00 95.38 81 LEU A CA 1
ATOM 620 C C . LEU A 1 81 ? -11.835 4.374 7.354 1.00 95.38 81 LEU A C 1
ATOM 622 O O . LEU A 1 81 ? -11.704 4.580 8.561 1.00 95.38 81 LEU A O 1
ATOM 626 N N . LEU A 1 82 ? -12.576 5.147 6.571 1.00 93.94 82 LEU A N 1
ATOM 627 C CA . LEU A 1 82 ? -13.267 6.353 7.015 1.00 93.94 82 LEU A CA 1
ATOM 628 C C . LEU A 1 82 ? -14.721 6.047 7.392 1.00 93.94 82 LEU A C 1
ATOM 630 O O . LEU A 1 82 ? -15.320 5.084 6.911 1.00 93.94 82 LEU A O 1
ATOM 634 N N . ALA A 1 83 ? -15.307 6.893 8.240 1.00 91.38 83 ALA A N 1
ATOM 635 C CA . ALA A 1 83 ? -16.685 6.726 8.704 1.00 91.38 83 ALA A CA 1
ATOM 636 C C . ALA A 1 83 ? -17.731 6.852 7.575 1.00 91.38 83 ALA A C 1
ATOM 638 O O . ALA A 1 83 ? -18.844 6.349 7.707 1.00 91.38 83 ALA A O 1
ATOM 639 N N . ASP A 1 84 ? -17.377 7.508 6.466 1.00 90.88 84 ASP A N 1
ATOM 640 C CA . ASP A 1 84 ? -18.220 7.679 5.277 1.00 90.88 84 ASP A CA 1
ATOM 641 C C . ASP A 1 84 ? -18.143 6.499 4.288 1.00 90.88 84 ASP A C 1
ATOM 643 O O . ASP A 1 84 ? -18.789 6.528 3.240 1.00 90.88 84 ASP A O 1
ATOM 647 N N . GLY A 1 85 ? -17.369 5.458 4.615 1.00 89.75 85 GLY A N 1
ATOM 648 C CA . GLY A 1 85 ? -17.133 4.295 3.757 1.00 89.75 85 GLY A CA 1
ATOM 649 C C . GLY A 1 85 ? -15.985 4.471 2.758 1.00 89.75 85 GLY A C 1
ATOM 650 O O . GLY A 1 85 ? -15.689 3.540 2.010 1.00 89.75 85 GLY A O 1
ATOM 651 N N . GLY A 1 86 ? -15.322 5.631 2.734 1.00 93.19 86 GLY A N 1
ATOM 652 C CA . GLY A 1 86 ? -14.099 5.838 1.968 1.00 93.19 86 GLY A CA 1
ATOM 653 C C . GLY A 1 86 ? -12.874 5.186 2.613 1.00 93.19 86 GLY A C 1
ATOM 654 O O . GLY A 1 86 ? -12.882 4.779 3.776 1.00 93.19 86 GLY A O 1
ATOM 655 N N . HIS A 1 87 ? -11.772 5.128 1.865 1.00 95.81 87 HIS A N 1
ATOM 656 C CA . HIS A 1 87 ? -10.487 4.658 2.381 1.00 95.81 87 HIS A CA 1
ATOM 657 C C . HIS A 1 87 ? -9.301 5.432 1.816 1.00 95.81 87 HIS A C 1
ATOM 659 O O . HIS A 1 87 ? -9.384 6.049 0.755 1.00 95.81 87 HIS A O 1
ATOM 665 N N . ARG A 1 88 ? -8.177 5.379 2.531 1.00 97.06 88 ARG A N 1
ATOM 666 C CA . ARG A 1 88 ? -6.850 5.844 2.098 1.00 97.06 88 ARG A CA 1
ATOM 667 C C . ARG A 1 88 ? -5.805 4.801 2.479 1.00 97.06 88 ARG A C 1
ATOM 669 O O . ARG A 1 88 ? -6.062 3.962 3.343 1.00 97.06 88 ARG A O 1
ATOM 676 N N . VAL A 1 89 ? -4.617 4.876 1.884 1.00 98.12 89 VAL A N 1
ATOM 677 C CA . VAL A 1 89 ? -3.458 4.116 2.375 1.00 98.12 89 VAL A CA 1
ATOM 678 C C . VAL A 1 89 ? -2.532 5.055 3.127 1.00 98.12 89 VAL A C 1
ATOM 680 O O . VAL A 1 89 ? -2.113 6.082 2.586 1.00 98.12 89 VAL A O 1
ATOM 683 N N . VAL A 1 90 ? -2.204 4.682 4.362 1.00 97.56 90 VAL A N 1
ATOM 684 C CA . VAL A 1 90 ? -1.246 5.395 5.210 1.00 97.56 90 VAL A CA 1
ATOM 685 C C . VAL A 1 90 ? -0.037 4.518 5.522 1.00 97.56 90 VAL A C 1
ATOM 687 O O . VAL A 1 90 ? -0.146 3.291 5.540 1.00 97.56 90 VAL A O 1
ATOM 690 N N . CYS A 1 91 ? 1.108 5.151 5.752 1.00 97.50 91 CYS A N 1
ATOM 691 C CA . CYS A 1 91 ? 2.348 4.521 6.188 1.00 97.50 91 CYS A CA 1
ATOM 692 C C . CYS A 1 91 ? 2.790 5.137 7.517 1.00 97.50 91 CYS A C 1
ATOM 694 O O . CYS A 1 91 ? 2.715 6.353 7.662 1.00 97.50 91 CYS A O 1
ATOM 696 N N . GLY A 1 92 ? 3.270 4.317 8.446 1.00 95.25 92 GLY A N 1
ATOM 697 C CA . GLY A 1 92 ? 3.860 4.771 9.708 1.00 95.25 92 GLY A CA 1
ATOM 698 C C . GLY A 1 92 ? 4.500 3.621 10.476 1.00 95.25 92 GLY A C 1
ATOM 699 O O . GLY A 1 92 ? 4.802 2.568 9.899 1.00 95.25 92 GLY A O 1
ATOM 700 N N . GLU A 1 93 ? 4.686 3.806 11.780 1.00 93.06 93 GLU A N 1
ATOM 701 C CA . GLU A 1 93 ? 5.287 2.797 12.655 1.00 93.06 93 GLU A CA 1
ATOM 702 C C . GLU A 1 93 ? 4.403 1.551 12.889 1.00 93.06 93 GLU A C 1
ATOM 704 O O . GLU A 1 93 ? 3.206 1.516 12.604 1.00 93.06 93 GLU A O 1
ATOM 709 N N . TYR A 1 94 ? 4.986 0.500 13.477 1.00 89.25 94 TYR A N 1
ATOM 710 C CA . TYR A 1 94 ? 4.324 -0.784 13.781 1.00 89.25 94 TYR A CA 1
ATOM 711 C C . TYR A 1 94 ? 3.300 -0.736 14.921 1.00 89.25 94 TYR A C 1
ATOM 713 O O . TYR A 1 94 ? 2.647 -1.735 15.218 1.00 89.25 94 TYR A O 1
ATOM 721 N N . ARG A 1 95 ? 3.246 0.375 15.658 1.00 90.69 95 ARG A N 1
ATOM 722 C CA . ARG A 1 95 ? 2.617 0.429 16.981 1.00 90.69 95 ARG A CA 1
ATOM 723 C C . ARG A 1 95 ? 1.090 0.491 16.949 1.00 90.69 95 ARG A C 1
ATOM 725 O O . ARG A 1 95 ? 0.470 0.120 17.940 1.00 90.69 95 ARG A O 1
ATOM 732 N N . TYR A 1 96 ? 0.484 0.894 15.835 1.00 91.25 96 TYR A N 1
ATOM 733 C CA . TYR A 1 96 ? -0.950 1.201 15.782 1.00 91.25 96 TYR A CA 1
ATOM 734 C C . TYR A 1 96 ? -1.868 -0.002 15.986 1.00 91.25 96 TYR A C 1
ATOM 736 O O . TYR A 1 96 ? -2.926 0.155 16.579 1.00 91.25 96 TYR A O 1
ATOM 744 N N . ASP A 1 97 ? -1.486 -1.206 15.550 1.00 86.12 97 ASP A N 1
ATOM 745 C CA . ASP A 1 97 ? -2.291 -2.416 15.778 1.00 86.12 97 ASP A CA 1
ATOM 746 C C . ASP A 1 97 ? -1.951 -3.136 17.098 1.00 86.12 97 ASP A C 1
ATOM 748 O O . ASP A 1 97 ? -2.415 -4.254 17.331 1.00 86.12 97 ASP A O 1
ATOM 752 N N . ARG A 1 98 ? -1.142 -2.510 17.969 1.00 87.56 98 ARG A N 1
ATOM 753 C CA . ARG A 1 98 ? -0.638 -3.111 19.222 1.00 87.56 98 ARG A CA 1
ATOM 754 C C . ARG A 1 98 ? -0.773 -2.228 20.454 1.00 87.56 98 ARG A C 1
ATOM 756 O O . ARG A 1 98 ? -0.898 -2.758 21.556 1.00 87.56 98 ARG A O 1
ATOM 763 N N . TYR A 1 99 ? -0.700 -0.916 20.281 1.00 90.62 99 TYR A N 1
ATOM 764 C CA . TYR A 1 99 ? -0.658 0.056 21.360 1.00 90.62 99 TYR A CA 1
ATOM 765 C C . TYR A 1 99 ? -1.618 1.202 21.069 1.00 90.62 99 TYR A C 1
ATOM 767 O O . TYR A 1 99 ? -1.860 1.553 19.916 1.00 90.62 99 TYR A O 1
ATOM 775 N N . GLU A 1 100 ? -2.135 1.806 22.133 1.00 88.94 100 GLU A N 1
ATOM 776 C CA . GLU A 1 100 ? -2.847 3.071 22.019 1.00 88.94 100 GLU A CA 1
ATOM 777 C C . GLU A 1 100 ? -1.843 4.185 21.708 1.00 88.94 100 GLU A C 1
ATOM 779 O O . GLU A 1 100 ? -0.816 4.319 22.376 1.00 88.94 100 GLU A O 1
ATOM 784 N N . VAL A 1 101 ? -2.146 4.969 20.677 1.00 92.44 101 VAL A N 1
ATOM 785 C CA . VAL A 1 101 ? -1.351 6.115 20.224 1.00 92.44 101 VAL A CA 1
ATOM 786 C C . VAL A 1 101 ? -2.258 7.339 20.244 1.00 92.44 101 VAL A C 1
ATOM 788 O O . VAL A 1 101 ? -3.427 7.247 19.862 1.00 92.44 101 VAL A O 1
ATOM 791 N N . SER A 1 102 ? -1.747 8.476 20.716 1.00 92.75 102 SER A N 1
ATOM 792 C CA . SER A 1 102 ? -2.522 9.719 20.753 1.00 92.75 102 SER A CA 1
ATOM 793 C C . SER A 1 102 ? -2.758 10.275 19.343 1.00 92.75 102 SER A C 1
ATOM 795 O O . SER A 1 102 ? -2.029 9.958 18.404 1.00 92.75 102 SER A O 1
ATOM 797 N N . ALA A 1 103 ? -3.777 11.123 19.190 1.00 91.88 103 ALA A N 1
ATOM 798 C CA . ALA A 1 103 ? -4.061 11.789 17.918 1.00 91.88 103 ALA A CA 1
ATOM 799 C C . ALA A 1 103 ? -2.884 12.650 17.433 1.00 91.88 103 ALA A C 1
ATOM 801 O O . ALA A 1 103 ? -2.538 12.585 16.256 1.00 91.88 103 ALA A O 1
ATOM 802 N N . ASP A 1 104 ? -2.241 13.390 18.341 1.00 93.31 104 ASP A N 1
ATOM 803 C CA . ASP A 1 104 ? -1.106 14.260 18.014 1.00 93.31 104 ASP A CA 1
ATOM 804 C C . ASP A 1 104 ? 0.095 13.443 17.517 1.00 93.31 104 ASP A C 1
ATOM 806 O O . ASP A 1 104 ? 0.643 13.720 16.454 1.00 93.31 104 ASP A O 1
ATOM 810 N N . GLU A 1 105 ? 0.452 12.369 18.228 1.00 93.00 105 GLU A N 1
ATOM 811 C CA . GLU A 1 105 ? 1.544 11.484 17.810 1.00 93.00 105 GLU A CA 1
ATOM 812 C C . GLU A 1 105 ? 1.252 10.784 16.479 1.00 93.00 105 GLU A C 1
ATOM 814 O O . GLU A 1 105 ? 2.158 10.565 15.678 1.00 93.00 105 GLU A O 1
ATOM 819 N N . ALA A 1 106 ? -0.006 10.409 16.245 1.00 93.50 106 ALA A N 1
ATOM 820 C CA . ALA A 1 106 ? -0.407 9.773 15.002 1.00 93.50 106 ALA A CA 1
ATOM 821 C C . ALA A 1 106 ? -0.398 10.742 13.819 1.00 93.50 106 ALA A C 1
ATOM 823 O O . ALA A 1 106 ? -0.074 10.329 12.710 1.00 93.50 106 ALA A O 1
ATOM 824 N N . ALA A 1 107 ? -0.753 12.010 14.035 1.00 91.62 107 ALA A N 1
ATOM 825 C CA . ALA A 1 107 ? -0.733 13.034 12.997 1.00 91.62 107 ALA A CA 1
ATOM 826 C C . ALA A 1 107 ? 0.695 13.356 12.525 1.00 91.62 107 ALA A C 1
ATOM 828 O O . ALA A 1 107 ? 0.887 13.649 11.345 1.00 91.62 107 ALA A O 1
ATOM 829 N N . ASP A 1 108 ? 1.678 13.258 13.423 1.00 93.25 108 ASP A N 1
ATOM 830 C CA . ASP A 1 108 ? 3.092 13.479 13.106 1.00 93.25 108 ASP A CA 1
ATOM 831 C C . ASP A 1 108 ? 3.755 12.275 12.402 1.00 93.25 108 ASP A C 1
ATOM 833 O O . ASP A 1 108 ? 4.724 12.458 11.663 1.00 93.25 108 ASP A O 1
ATOM 837 N N . ASP A 1 109 ? 3.245 11.054 12.606 1.00 95.12 109 ASP A N 1
ATOM 838 C CA . ASP A 1 109 ? 3.840 9.812 12.080 1.00 95.12 109 ASP A CA 1
ATOM 839 C C . ASP A 1 109 ? 3.101 9.228 10.858 1.00 95.12 109 ASP A C 1
ATOM 841 O O . ASP A 1 109 ? 3.735 8.807 9.890 1.00 95.12 109 ASP A O 1
ATOM 845 N N . LEU A 1 110 ? 1.762 9.201 10.850 1.00 95.88 110 LEU A N 1
ATOM 846 C CA . LEU A 1 110 ? 0.998 8.573 9.766 1.00 95.88 110 LEU A CA 1
ATOM 847 C C . LEU A 1 110 ? 0.940 9.454 8.516 1.00 95.88 110 LEU A C 1
ATOM 849 O O . LEU A 1 110 ? 0.208 10.441 8.438 1.00 95.88 110 LEU A O 1
ATOM 853 N N . LEU A 1 111 ? 1.630 9.012 7.469 1.00 96.75 111 LEU A N 1
ATOM 854 C CA . LEU A 1 111 ? 1.661 9.683 6.176 1.00 96.75 111 LEU A CA 1
ATOM 855 C C . LEU A 1 111 ? 0.670 9.045 5.207 1.00 96.75 111 LEU A C 1
ATOM 857 O O . LEU A 1 111 ? 0.735 7.846 4.942 1.00 96.75 111 LEU A O 1
ATOM 861 N N . VAL A 1 112 ? -0.213 9.845 4.604 1.00 96.94 112 VAL A N 1
ATOM 862 C CA . VAL A 1 112 ? -1.043 9.388 3.479 1.00 96.94 112 VAL A CA 1
ATOM 863 C C . VAL A 1 112 ? -0.149 9.175 2.258 1.00 96.94 112 VAL A C 1
ATOM 865 O O . VAL A 1 112 ? 0.404 10.127 1.711 1.00 96.94 112 VAL A O 1
ATOM 868 N N . VAL A 1 113 ? -0.024 7.926 1.808 1.00 97.50 113 VAL A N 1
ATOM 869 C CA . VAL A 1 113 ? 0.862 7.544 0.692 1.00 97.50 113 VAL A CA 1
ATOM 870 C C . VAL A 1 113 ? 0.114 7.232 -0.601 1.00 97.50 113 VAL A C 1
ATOM 872 O O . VAL A 1 113 ? 0.718 7.239 -1.678 1.00 97.50 113 VAL A O 1
ATOM 875 N N . ALA A 1 114 ? -1.195 6.979 -0.521 1.00 97.81 114 ALA A N 1
ATOM 876 C CA . ALA A 1 114 ? -2.047 6.821 -1.693 1.00 97.81 114 ALA A CA 1
ATOM 877 C C . ALA A 1 114 ? -3.514 7.188 -1.399 1.00 97.81 114 ALA A C 1
ATOM 879 O O . ALA A 1 114 ? -3.994 6.980 -0.277 1.00 97.81 114 ALA A O 1
ATOM 880 N N . PRO A 1 115 ? -4.245 7.703 -2.407 1.00 97.12 115 PRO A N 1
ATOM 881 C CA . PRO A 1 115 ? -5.662 8.040 -2.273 1.00 97.12 115 PRO A CA 1
ATOM 882 C C . PRO A 1 115 ? -6.567 6.808 -2.148 1.00 97.12 115 PRO A C 1
ATOM 884 O O . PRO A 1 115 ? -7.676 6.923 -1.640 1.00 97.12 115 PRO A O 1
ATOM 887 N N . ASP A 1 116 ? -6.103 5.644 -2.593 1.00 97.31 116 ASP A N 1
ATOM 888 C CA . ASP A 1 116 ? -6.816 4.372 -2.550 1.00 97.31 116 ASP A CA 1
ATOM 889 C C . ASP A 1 116 ? -5.815 3.206 -2.653 1.00 97.31 116 ASP A C 1
ATOM 891 O O . ASP A 1 116 ? -4.596 3.399 -2.747 1.00 97.31 116 ASP A O 1
ATOM 895 N N . PHE A 1 117 ? -6.331 1.981 -2.577 1.00 97.62 117 PHE A N 1
ATOM 896 C CA . PHE A 1 117 ? -5.518 0.771 -2.531 1.00 97.62 117 PHE A CA 1
ATOM 897 C C . PHE A 1 117 ? -4.936 0.412 -3.901 1.00 97.62 117 PHE A C 1
ATOM 899 O O . PHE A 1 117 ? -3.796 -0.027 -3.999 1.00 97.62 117 PHE A O 1
ATOM 906 N N . GLU A 1 118 ? -5.693 0.628 -4.968 1.00 97.31 118 GLU A N 1
ATOM 907 C CA . GLU A 1 118 ? -5.306 0.355 -6.346 1.00 97.31 118 GLU A CA 1
ATOM 908 C C . GLU A 1 118 ? -4.119 1.225 -6.755 1.00 97.31 118 GLU A C 1
ATOM 910 O O . GLU A 1 118 ? -3.121 0.718 -7.273 1.00 97.31 118 GLU A O 1
ATOM 915 N N . SER A 1 119 ? -4.194 2.520 -6.442 1.00 97.38 119 SER A N 1
ATOM 916 C CA . SER A 1 119 ? -3.111 3.476 -6.648 1.00 97.38 119 SER A CA 1
ATOM 917 C C . SER A 1 119 ? -1.869 3.073 -5.860 1.00 97.38 119 SER A C 1
ATOM 919 O O . SER A 1 119 ? -0.758 3.162 -6.385 1.00 97.38 119 SER A O 1
ATOM 921 N N . PHE A 1 120 ? -2.043 2.600 -4.620 1.00 98.00 120 PHE A N 1
ATOM 922 C CA . PHE A 1 120 ? -0.939 2.090 -3.812 1.00 98.00 120 PHE A CA 1
ATOM 923 C C . PHE A 1 120 ? -0.288 0.863 -4.452 1.00 98.00 120 PHE A C 1
ATOM 925 O O . PHE A 1 120 ? 0.914 0.884 -4.694 1.00 98.00 120 PHE A O 1
ATOM 932 N N . VAL A 1 121 ? -1.058 -0.185 -4.758 1.00 97.62 121 VAL A N 1
ATOM 933 C CA . VAL A 1 121 ? -0.523 -1.439 -5.309 1.00 97.62 121 VAL A CA 1
ATOM 934 C C . VAL A 1 121 ? 0.159 -1.200 -6.648 1.00 97.62 121 VAL A C 1
ATOM 936 O O . V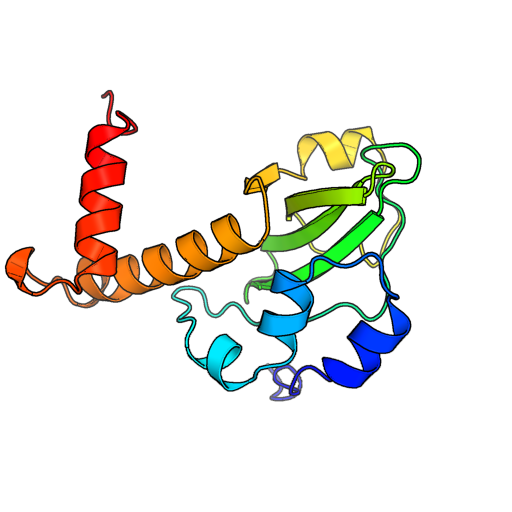AL A 1 121 ? 1.253 -1.717 -6.857 1.00 97.62 121 VAL A O 1
ATOM 939 N N . TYR A 1 122 ? -0.439 -0.395 -7.532 1.00 97.19 122 TYR A N 1
ATOM 940 C CA . TYR A 1 122 ? 0.170 -0.055 -8.815 1.00 97.19 122 TYR A CA 1
ATOM 941 C C . TYR A 1 122 ? 1.521 0.638 -8.625 1.00 97.19 122 TYR A C 1
ATOM 943 O O . TYR A 1 122 ? 2.518 0.187 -9.191 1.00 97.19 122 TYR A O 1
ATOM 951 N N . ARG A 1 123 ? 1.575 1.694 -7.796 1.00 96.69 123 ARG A N 1
ATOM 952 C CA . ARG A 1 123 ? 2.822 2.422 -7.519 1.00 96.69 123 ARG A CA 1
ATOM 953 C C . ARG A 1 123 ? 3.860 1.527 -6.859 1.00 96.69 123 ARG A C 1
ATOM 955 O O . ARG A 1 123 ? 4.994 1.484 -7.318 1.00 96.69 123 ARG A O 1
ATOM 962 N N . PHE A 1 124 ? 3.465 0.771 -5.840 1.00 97.19 124 PHE A N 1
ATOM 963 C CA . PHE A 1 124 ? 4.352 -0.142 -5.131 1.00 97.19 124 PHE A CA 1
ATOM 964 C C . PHE A 1 124 ? 4.941 -1.185 -6.089 1.00 97.19 124 PHE A C 1
ATOM 966 O O . PHE A 1 124 ? 6.152 -1.385 -6.119 1.00 97.19 124 PHE A O 1
ATOM 973 N N . TRP A 1 125 ? 4.116 -1.803 -6.933 1.00 98.00 125 TRP A N 1
ATOM 974 C CA . TRP A 1 125 ? 4.559 -2.763 -7.942 1.00 98.00 125 TRP A CA 1
ATOM 975 C C . TRP A 1 125 ? 5.526 -2.145 -8.960 1.00 98.00 125 TRP A C 1
ATOM 977 O O . TRP A 1 125 ? 6.620 -2.677 -9.168 1.00 98.00 125 TRP A O 1
ATOM 987 N N . VAL A 1 126 ? 5.152 -1.019 -9.575 1.00 97.81 126 VAL A N 1
ATOM 988 C CA . VAL A 1 126 ? 5.941 -0.429 -10.664 1.00 97.81 126 VAL A CA 1
ATOM 989 C C . VAL A 1 126 ? 7.227 0.232 -10.167 1.00 97.81 126 VAL A C 1
ATOM 991 O O . VAL A 1 126 ? 8.246 0.143 -10.846 1.00 97.81 126 VAL A O 1
ATOM 994 N N . GLU A 1 127 ? 7.237 0.826 -8.970 1.00 96.88 127 GLU A N 1
ATOM 995 C CA . GLU A 1 127 ? 8.449 1.392 -8.362 1.00 96.88 127 GLU A CA 1
ATOM 996 C C . GLU A 1 127 ? 9.446 0.289 -7.977 1.00 96.88 127 GLU A C 1
ATOM 998 O O . GLU A 1 127 ? 10.647 0.432 -8.220 1.00 96.88 127 GLU A O 1
ATOM 1003 N N . ASN A 1 128 ? 8.968 -0.851 -7.464 1.00 97.38 128 ASN A N 1
ATOM 1004 C CA . ASN A 1 128 ? 9.830 -2.002 -7.197 1.00 97.38 128 ASN A CA 1
ATOM 1005 C C . ASN A 1 128 ? 10.389 -2.612 -8.491 1.00 97.38 128 ASN A C 1
ATOM 1007 O O . ASN A 1 128 ? 11.584 -2.909 -8.561 1.00 97.38 128 ASN A O 1
ATOM 1011 N N . LEU A 1 129 ? 9.569 -2.752 -9.541 1.00 97.56 129 LEU A N 1
ATOM 1012 C CA . LEU A 1 129 ? 10.055 -3.155 -10.866 1.00 97.56 129 LEU A CA 1
ATOM 1013 C C . LEU A 1 129 ? 11.104 -2.178 -11.407 1.00 97.56 129 LEU A C 1
ATOM 1015 O O . LEU A 1 129 ? 12.173 -2.603 -11.847 1.00 97.56 129 LEU A O 1
ATOM 1019 N N . ALA A 1 130 ? 10.836 -0.873 -11.323 1.00 97.06 130 ALA A N 1
ATOM 1020 C CA . ALA A 1 130 ? 11.759 0.164 -11.760 1.00 97.06 130 ALA A CA 1
ATOM 1021 C C . ALA A 1 130 ? 13.087 0.089 -10.998 1.00 97.06 130 ALA A C 1
ATOM 1023 O O . ALA A 1 130 ? 14.145 0.220 -11.611 1.00 97.06 130 ALA A O 1
ATOM 1024 N N . TRP A 1 131 ? 13.067 -0.188 -9.691 1.00 97.38 131 TRP A N 1
ATOM 1025 C CA . TRP A 1 131 ? 14.289 -0.398 -8.917 1.00 97.38 131 TRP A CA 1
ATOM 1026 C C . TRP A 1 131 ? 15.123 -1.557 -9.480 1.00 97.38 131 TRP A C 1
ATOM 1028 O O . TRP A 1 131 ? 16.322 -1.395 -9.724 1.00 97.38 131 TRP A O 1
ATOM 1038 N N . TYR A 1 132 ? 14.502 -2.709 -9.754 1.00 97.75 132 TYR A N 1
ATOM 1039 C CA . TYR A 1 132 ? 15.218 -3.859 -10.311 1.00 97.75 132 TYR A CA 1
ATOM 1040 C C . TYR A 1 132 ? 15.758 -3.595 -11.717 1.00 97.75 132 TYR A C 1
ATOM 1042 O O . TYR A 1 132 ? 16.885 -3.978 -12.028 1.00 97.75 132 TYR A O 1
ATOM 1050 N N . GLU A 1 133 ? 14.985 -2.938 -12.575 1.00 98.06 133 GLU A N 1
ATOM 1051 C CA . GLU A 1 133 ? 15.384 -2.709 -13.961 1.00 98.06 133 GLU A CA 1
ATOM 1052 C C . GLU A 1 133 ? 16.404 -1.572 -14.106 1.00 98.06 133 GLU A C 1
ATOM 1054 O O . GLU A 1 133 ? 17.403 -1.725 -14.811 1.00 98.06 133 GLU A O 1
ATOM 1059 N N . VAL A 1 134 ? 16.183 -0.453 -13.415 1.00 96.81 134 VAL A N 1
ATOM 1060 C CA . VAL A 1 134 ? 16.991 0.767 -13.539 1.00 96.81 134 VAL A CA 1
ATOM 1061 C C . VAL A 1 134 ? 18.165 0.755 -12.567 1.00 96.81 134 VAL A C 1
ATOM 1063 O O . VAL A 1 134 ? 19.309 0.914 -12.987 1.00 96.81 134 VAL A O 1
ATOM 1066 N N . ALA A 1 135 ? 17.913 0.574 -11.269 1.00 95.88 135 ALA A N 1
ATOM 1067 C CA . ALA A 1 135 ? 18.957 0.720 -10.255 1.00 95.88 135 ALA A CA 1
ATOM 1068 C C . ALA A 1 135 ? 19.839 -0.532 -10.154 1.00 95.88 135 ALA A C 1
ATOM 1070 O O . ALA A 1 135 ? 21.067 -0.425 -10.111 1.00 95.88 135 ALA A O 1
ATOM 1071 N N . HIS A 1 136 ? 19.225 -1.718 -10.146 1.00 97.12 136 HIS A N 1
ATOM 1072 C CA . HIS A 1 136 ? 19.946 -2.978 -9.982 1.00 97.12 136 HIS A CA 1
ATOM 1073 C C . HIS A 1 136 ? 20.546 -3.491 -11.298 1.00 97.12 136 HIS A C 1
ATOM 1075 O O . HIS A 1 136 ? 21.760 -3.659 -11.399 1.00 97.12 136 HIS A O 1
ATOM 1081 N N . ALA A 1 137 ? 19.713 -3.712 -12.319 1.00 97.62 137 ALA A N 1
ATOM 1082 C CA . ALA A 1 137 ? 20.143 -4.275 -13.599 1.00 97.62 137 ALA A CA 1
ATOM 1083 C C . ALA A 1 137 ? 20.740 -3.238 -14.564 1.00 97.62 137 ALA A C 1
ATOM 1085 O O . ALA A 1 137 ? 21.366 -3.630 -15.548 1.00 97.62 137 ALA A O 1
ATOM 1086 N N . LYS A 1 138 ? 20.567 -1.936 -14.292 1.00 97.38 138 LYS A N 1
ATOM 1087 C CA . LYS A 1 138 ? 21.086 -0.828 -15.116 1.00 97.38 138 LYS A CA 1
ATOM 1088 C C . LYS A 1 138 ? 20.702 -0.949 -16.593 1.00 97.38 138 LYS A C 1
ATOM 1090 O O . LYS A 1 138 ? 21.517 -0.686 -17.478 1.00 97.38 138 LYS A O 1
ATOM 1095 N N . ARG A 1 139 ? 19.466 -1.378 -16.860 1.00 97.81 139 ARG A N 1
ATOM 1096 C CA . ARG A 1 139 ? 18.949 -1.544 -18.222 1.00 97.81 139 ARG A CA 1
ATOM 1097 C C . ARG A 1 139 ? 18.889 -0.204 -18.950 1.00 97.81 139 ARG A C 1
ATOM 1099 O O . ARG A 1 139 ? 18.603 0.834 -18.351 1.00 97.81 139 ARG A O 1
ATOM 1106 N N . ALA A 1 140 ? 19.131 -0.234 -20.258 1.00 97.44 140 ALA A N 1
ATOM 1107 C CA . ALA A 1 140 ? 18.906 0.927 -21.105 1.00 97.44 140 ALA A CA 1
ATOM 1108 C C . ALA A 1 140 ? 17.401 1.211 -21.232 1.00 97.44 140 ALA A C 1
ATOM 1110 O O . ALA A 1 140 ? 16.578 0.308 -21.111 1.00 97.44 140 ALA A O 1
ATOM 1111 N N . TRP A 1 141 ? 17.037 2.461 -21.538 1.00 95.62 141 TRP A N 1
ATOM 1112 C CA . TRP A 1 141 ? 15.634 2.892 -21.632 1.00 95.62 141 TRP A CA 1
ATOM 1113 C C . TRP A 1 141 ? 14.762 1.989 -22.522 1.00 95.62 141 TRP A C 1
ATOM 1115 O O . TRP A 1 141 ? 13.628 1.685 -22.167 1.00 95.62 141 TRP A O 1
ATOM 1125 N N . HIS A 1 142 ? 15.280 1.541 -23.668 1.00 96.38 142 HIS A N 1
ATOM 1126 C CA . HIS A 1 142 ? 14.530 0.698 -24.605 1.00 96.38 142 HIS A CA 1
ATOM 1127 C C . HIS A 1 142 ? 14.325 -0.744 -24.108 1.00 96.38 142 HIS A C 1
ATOM 1129 O O . HIS A 1 142 ? 13.389 -1.398 -24.559 1.00 96.38 142 HIS A O 1
ATOM 1135 N N . ASP A 1 143 ? 15.128 -1.196 -23.142 1.00 97.94 143 ASP A N 1
ATOM 1136 C CA . ASP A 1 143 ? 15.059 -2.536 -22.541 1.00 97.94 143 ASP A CA 1
ATOM 1137 C C . ASP A 1 143 ? 14.213 -2.583 -21.257 1.00 97.94 143 ASP A C 1
ATOM 1139 O O . ASP A 1 143 ? 14.026 -3.650 -20.662 1.00 97.94 143 ASP A O 1
ATOM 1143 N N . LEU A 1 144 ? 13.727 -1.428 -20.793 1.00 98.06 144 LEU A N 1
ATOM 1144 C CA . LEU A 1 144 ? 12.801 -1.355 -19.665 1.00 98.06 144 LEU A CA 1
ATOM 1145 C C . LEU A 1 144 ? 11.458 -1.986 -20.042 1.00 98.06 144 LEU A C 1
ATOM 1147 O O . LEU A 1 144 ? 11.032 -1.913 -21.194 1.00 98.06 144 LEU A O 1
ATOM 1151 N N . SER A 1 145 ? 10.762 -2.583 -19.084 1.00 98.00 145 SER A N 1
ATOM 1152 C CA . SER A 1 145 ? 9.388 -3.021 -19.297 1.00 98.00 145 SER A CA 1
ATOM 1153 C C . SER A 1 145 ? 8.480 -1.820 -19.577 1.00 98.00 145 SER A C 1
ATOM 1155 O O . SER A 1 145 ? 8.739 -0.688 -19.160 1.00 98.00 145 SER A O 1
ATOM 1157 N N . GLU A 1 146 ? 7.409 -2.058 -20.331 1.00 98.06 146 GLU A N 1
ATOM 1158 C CA . GLU A 1 146 ? 6.446 -1.016 -20.695 1.00 98.06 146 GLU A CA 1
ATOM 1159 C C . GLU A 1 146 ? 5.869 -0.274 -19.475 1.00 98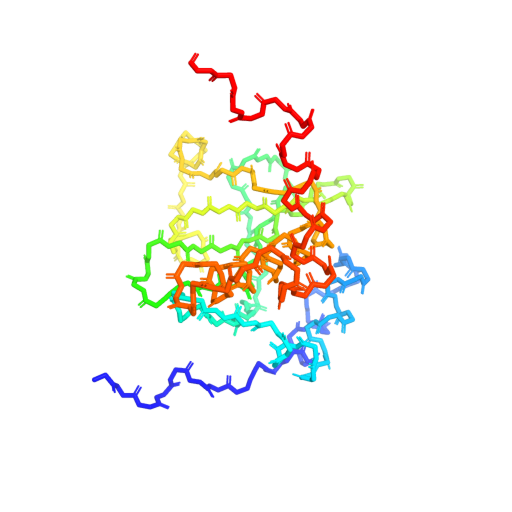.06 146 GLU A C 1
ATOM 1161 O O . GLU A 1 146 ? 5.977 0.954 -19.475 1.00 98.06 146 GLU A O 1
ATOM 1166 N N . PRO A 1 147 ? 5.419 -0.949 -18.394 1.00 97.12 147 PRO A N 1
ATOM 1167 C CA . PRO A 1 147 ? 4.908 -0.262 -17.207 1.00 97.12 147 PRO A CA 1
ATOM 1168 C C . PRO A 1 147 ? 5.940 0.673 -16.566 1.00 97.12 147 PRO A C 1
ATOM 1170 O O . PRO A 1 147 ? 5.611 1.787 -16.165 1.00 97.12 147 PRO A O 1
ATOM 1173 N N . VAL A 1 148 ? 7.212 0.257 -16.508 1.00 97.81 148 VAL A N 1
ATOM 1174 C CA . VAL A 1 148 ? 8.294 1.084 -15.955 1.00 97.81 148 VAL A CA 1
ATOM 1175 C C . VAL A 1 148 ? 8.538 2.314 -16.830 1.00 97.81 148 VAL A C 1
ATOM 1177 O O . VAL A 1 148 ? 8.661 3.421 -16.305 1.00 97.81 148 VAL A O 1
ATOM 1180 N N . ARG A 1 149 ? 8.572 2.166 -18.161 1.00 97.50 149 ARG A N 1
ATOM 1181 C CA . ARG A 1 149 ? 8.742 3.315 -19.070 1.00 97.50 149 ARG A CA 1
ATOM 1182 C C . ARG A 1 149 ? 7.596 4.310 -18.961 1.00 97.50 149 ARG A C 1
ATOM 1184 O O . ARG A 1 149 ? 7.856 5.510 -18.891 1.00 97.50 149 ARG A O 1
ATOM 1191 N N . GLU A 1 150 ? 6.358 3.825 -18.957 1.00 96.81 150 GLU A N 1
ATOM 1192 C CA . GLU A 1 150 ? 5.165 4.664 -18.822 1.00 96.81 150 GLU A CA 1
ATOM 1193 C C . GLU A 1 150 ? 5.173 5.417 -17.494 1.00 96.81 150 GLU A C 1
ATOM 1195 O O . GLU A 1 150 ? 4.995 6.637 -17.470 1.00 96.81 150 GLU A O 1
ATOM 1200 N N . TYR A 1 151 ? 5.475 4.712 -16.401 1.00 95.75 151 TYR A N 1
ATOM 1201 C CA . TYR A 1 151 ? 5.577 5.306 -15.076 1.00 95.75 151 TYR A CA 1
ATOM 1202 C C . TYR A 1 151 ? 6.639 6.407 -15.014 1.00 95.75 151 TYR A C 1
ATOM 1204 O O . TYR A 1 151 ? 6.349 7.523 -14.587 1.00 95.75 151 TYR A O 1
ATOM 1212 N N . LEU A 1 152 ? 7.858 6.141 -15.495 1.00 94.94 152 LEU A N 1
ATOM 1213 C CA . LEU A 1 152 ? 8.946 7.122 -15.486 1.00 94.94 152 LEU A CA 1
ATOM 1214 C C . LEU A 1 152 ? 8.666 8.318 -16.408 1.00 94.94 152 LEU A C 1
ATOM 1216 O O . LEU A 1 152 ? 9.041 9.447 -16.085 1.00 94.94 152 LEU A O 1
ATOM 1220 N N . ALA A 1 153 ? 7.994 8.102 -17.543 1.00 94.75 153 ALA A N 1
ATOM 1221 C CA . ALA A 1 153 ? 7.573 9.183 -18.430 1.00 94.75 153 ALA A CA 1
ATOM 1222 C C . ALA A 1 153 ? 6.527 10.089 -17.759 1.00 94.75 153 ALA A C 1
ATOM 1224 O O . ALA A 1 153 ? 6.668 11.314 -17.796 1.00 94.75 153 ALA A O 1
ATOM 1225 N N . ALA A 1 154 ? 5.529 9.502 -17.091 1.00 92.81 154 ALA A N 1
ATOM 1226 C CA . ALA A 1 154 ? 4.536 10.241 -16.314 1.00 92.81 154 ALA A CA 1
ATOM 1227 C C . ALA A 1 154 ? 5.177 10.991 -15.133 1.00 92.81 154 ALA A C 1
ATOM 1229 O O . ALA A 1 154 ? 4.894 12.170 -14.924 1.00 92.81 154 ALA A O 1
ATOM 1230 N N . TYR A 1 155 ? 6.102 10.346 -14.415 1.00 89.31 155 TYR A N 1
ATOM 1231 C CA . TYR A 1 155 ? 6.851 10.951 -13.311 1.00 89.31 155 TYR A CA 1
ATOM 1232 C C . TYR A 1 155 ? 7.703 12.143 -13.770 1.00 89.31 155 TYR A C 1
ATOM 1234 O O . TYR A 1 155 ? 7.814 13.151 -13.078 1.00 89.31 155 TYR A O 1
ATOM 1242 N N . ARG A 1 156 ? 8.279 12.077 -14.976 1.00 89.81 156 ARG A N 1
ATOM 1243 C CA . ARG A 1 156 ? 8.989 13.214 -15.579 1.00 89.81 156 ARG A CA 1
ATOM 1244 C C . ARG A 1 156 ? 8.039 14.355 -15.953 1.00 89.81 156 ARG A C 1
ATOM 1246 O O . ARG A 1 156 ? 8.400 15.519 -15.793 1.00 89.81 156 ARG A O 1
ATOM 1253 N N . ALA A 1 157 ? 6.852 14.037 -16.463 1.00 91.06 157 ALA A N 1
ATOM 1254 C CA . ALA A 1 157 ? 5.861 15.030 -16.875 1.00 91.06 157 ALA A CA 1
ATOM 1255 C C . ALA A 1 157 ? 5.202 15.758 -15.691 1.00 91.06 157 ALA A C 1
ATOM 1257 O O . ALA A 1 157 ? 4.787 16.904 -15.847 1.00 91.06 157 ALA A O 1
ATOM 1258 N N . SER A 1 158 ? 5.135 15.132 -14.510 1.00 86.75 158 SER A N 1
ATOM 1259 C CA . SER A 1 158 ? 4.531 15.727 -13.309 1.00 86.75 158 SER A CA 1
ATOM 1260 C C . SER A 1 158 ? 5.354 16.860 -12.686 1.00 86.75 158 SER A C 1
ATOM 1262 O O . SER A 1 158 ? 4.874 17.530 -11.775 1.00 86.75 158 SER A O 1
ATOM 1264 N N . GLY A 1 159 ? 6.584 17.098 -13.154 1.00 70.50 159 GLY A N 1
ATOM 1265 C CA . GLY A 1 159 ? 7.434 18.159 -12.615 1.00 70.50 159 GLY A CA 1
ATOM 1266 C C . GLY A 1 159 ? 8.003 17.854 -11.227 1.00 70.50 159 GLY A C 1
ATOM 1267 O O . GLY A 1 159 ? 8.579 18.745 -10.613 1.00 70.50 159 GLY A O 1
ATOM 1268 N N . ALA A 1 160 ? 7.950 16.598 -10.762 1.00 64.88 160 ALA A N 1
ATOM 1269 C CA . ALA A 1 160 ? 8.624 16.136 -9.538 1.00 64.88 160 ALA A CA 1
ATOM 1270 C C . ALA A 1 160 ? 10.171 16.277 -9.575 1.00 64.88 160 ALA A C 1
ATOM 1272 O O . ALA A 1 160 ? 10.861 15.884 -8.641 1.00 64.88 160 ALA A O 1
ATOM 1273 N N . PHE A 1 161 ? 10.702 16.843 -10.664 1.00 49.47 161 PHE A N 1
ATOM 1274 C CA . PHE A 1 161 ? 12.093 17.206 -10.928 1.00 49.47 161 PHE A CA 1
ATOM 1275 C C . PHE A 1 161 ? 12.251 18.720 -11.195 1.00 49.47 161 PHE A C 1
ATOM 1277 O O . PHE A 1 161 ? 13.057 19.124 -12.035 1.00 49.47 161 PHE A O 1
ATOM 1284 N N . ALA A 1 162 ? 11.476 19.583 -10.531 1.00 36.38 162 ALA A N 1
ATOM 1285 C CA . ALA A 1 162 ? 11.886 20.981 -10.420 1.00 36.38 162 ALA A CA 1
ATOM 1286 C C . ALA A 1 162 ? 13.181 21.020 -9.575 1.00 36.38 162 ALA A C 1
ATOM 1288 O O . ALA A 1 162 ? 13.157 20.489 -8.463 1.00 36.38 162 ALA A O 1
ATOM 1289 N N . PRO A 1 163 ? 14.308 21.521 -10.119 1.00 44.22 163 PRO A N 1
ATOM 1290 C CA . PRO A 1 163 ? 15.586 21.566 -9.409 1.00 44.22 163 PRO A CA 1
ATOM 1291 C C . PRO A 1 163 ? 15.542 22.451 -8.160 1.00 44.22 163 PRO A C 1
ATOM 1293 O O . PRO A 1 163 ? 14.733 23.408 -8.135 1.00 44.22 163 PRO A O 1
#

Foldseek 3Di:
DDPPPDDQPPLVVQVVVQDDLDDPVVSVQSVDVVNQVLADDPQQKHFDWDSYWADDLQDDPWTWIWTMAGPVQAWTWTWTQDPVSATFIWIFGPCRSPDDDHSVRCVVTIDGPGRDDVRVSLCSRLVNLLCCQCVNVVHDLVPRDPSNNVVVVVVVVVPPPPD

Radius of gyration: 17.04 Å; chains: 1; bounding box: 39×41×47 Å